Protein AF-A0A377M4Y3-F1 (afdb_monomer_lite)

InterPro domains:
  IPR000322 Glycoside hydrolase family 31, TIM barrel domain [PF01055] (1-47)
  IPR017853 Glycoside hydrolase superfamily [SSF51445] (1-49)

pLDDT: mean 77.73, std 20.53, range [38.38, 97.12]

Structure (mmCIF, N/CA/C/O backbone):
data_AF-A0A377M4Y3-F1
#
_entry.id   AF-A0A377M4Y3-F1
#
loop_
_atom_site.group_PDB
_atom_site.id
_atom_site.type_symbol
_atom_site.label_atom_id
_atom_site.label_alt_id
_atom_site.label_comp_id
_atom_site.label_asym_id
_atom_site.label_entity_id
_atom_site.label_seq_id
_atom_site.pdbx_PDB_ins_code
_atom_site.Cartn_x
_atom_site.Cartn_y
_atom_site.Cartn_z
_atom_site.occupancy
_atom_site.B_iso_or_equiv
_atom_site.auth_seq_id
_atom_site.auth_comp_id
_atom_site.auth_asym_id
_atom_site.auth_atom_id
_atom_site.pdbx_PDB_model_num
ATOM 1 N N . MET A 1 1 ? 9.135 2.559 -3.687 1.00 86.88 1 MET A N 1
ATOM 2 C CA . MET A 1 1 ? 9.611 1.189 -3.981 1.00 86.88 1 MET A CA 1
ATOM 3 C C . MET A 1 1 ? 9.899 0.974 -5.468 1.00 86.88 1 MET A C 1
ATOM 5 O O . MET A 1 1 ? 10.963 0.460 -5.783 1.00 86.88 1 MET A O 1
ATOM 9 N N . SER A 1 2 ? 9.039 1.426 -6.387 1.00 92.00 2 SER A N 1
ATOM 10 C CA . SER A 1 2 ? 9.187 1.153 -7.829 1.00 92.00 2 SER A CA 1
ATOM 11 C C . SER A 1 2 ? 10.472 1.690 -8.477 1.00 92.00 2 SER A C 1
ATOM 13 O O . SER A 1 2 ? 11.086 0.987 -9.270 1.00 92.00 2 SER A O 1
ATOM 15 N N . LEU A 1 3 ? 10.943 2.885 -8.092 1.00 94.38 3 LEU A N 1
ATOM 16 C CA . LEU A 1 3 ? 12.201 3.459 -8.609 1.00 94.38 3 LEU A CA 1
ATOM 17 C C . LEU A 1 3 ? 13.470 2.740 -8.114 1.00 94.38 3 LEU A C 1
ATOM 19 O O . LEU A 1 3 ? 14.562 3.018 -8.594 1.00 94.38 3 LEU A O 1
ATOM 23 N N . SER A 1 4 ? 13.331 1.811 -7.167 1.00 96.12 4 SER A N 1
ATOM 24 C CA . SER A 1 4 ? 14.429 1.019 -6.602 1.00 96.12 4 SER A CA 1
ATOM 25 C C . SER A 1 4 ? 14.444 -0.420 -7.138 1.00 96.12 4 SER A C 1
ATOM 27 O O . SER A 1 4 ? 15.065 -1.288 -6.536 1.00 96.12 4 SER A O 1
ATOM 29 N N . GLY A 1 5 ? 13.724 -0.700 -8.232 1.00 95.12 5 GLY A N 1
ATOM 30 C CA . GLY A 1 5 ? 13.652 -2.030 -8.853 1.00 95.12 5 GLY A CA 1
ATOM 31 C C . GLY A 1 5 ? 12.603 -2.976 -8.255 1.00 95.12 5 GLY A C 1
ATOM 32 O O . GLY A 1 5 ? 12.484 -4.116 -8.698 1.00 95.12 5 GLY A O 1
ATOM 33 N N . LEU A 1 6 ? 11.802 -2.525 -7.283 1.00 94.00 6 LEU A N 1
ATOM 34 C CA . LEU A 1 6 ? 10.732 -3.325 -6.678 1.00 94.00 6 LEU A CA 1
ATOM 35 C C . LEU A 1 6 ? 9.401 -3.045 -7.386 1.00 94.00 6 LEU A C 1
ATOM 37 O O . LEU A 1 6 ? 8.692 -2.099 -7.045 1.00 94.00 6 LEU A O 1
ATOM 41 N N . PHE A 1 7 ? 9.085 -3.860 -8.393 1.00 91.62 7 PHE A N 1
ATOM 42 C CA . PHE A 1 7 ? 7.973 -3.624 -9.323 1.00 91.62 7 PHE A CA 1
ATOM 43 C C . PHE A 1 7 ? 6.626 -4.209 -8.871 1.00 91.62 7 PHE A C 1
ATOM 45 O O . PHE A 1 7 ? 5.584 -3.672 -9.231 1.00 91.62 7 PHE A O 1
ATOM 52 N N . ASN A 1 8 ? 6.623 -5.279 -8.070 1.00 95.06 8 ASN A N 1
ATOM 53 C CA . ASN A 1 8 ? 5.396 -5.938 -7.610 1.00 95.06 8 ASN A CA 1
ATOM 54 C C . ASN A 1 8 ? 5.022 -5.505 -6.182 1.00 95.06 8 ASN A C 1
ATOM 56 O O . ASN A 1 8 ? 5.127 -6.276 -5.227 1.00 95.06 8 ASN A O 1
ATOM 60 N N . VAL A 1 9 ? 4.661 -4.231 -6.031 1.00 94.88 9 VAL A N 1
ATOM 61 C CA . VAL A 1 9 ? 4.398 -3.596 -4.732 1.00 94.88 9 VAL A CA 1
ATOM 62 C C . VAL A 1 9 ? 2.968 -3.076 -4.625 1.00 94.88 9 VAL A C 1
ATOM 64 O O . VAL A 1 9 ? 2.349 -2.698 -5.618 1.00 94.88 9 VAL A O 1
ATOM 67 N N . GLY A 1 10 ? 2.461 -3.053 -3.395 1.00 93.62 10 GLY A N 1
ATOM 68 C CA . GLY A 1 10 ? 1.125 -2.594 -3.021 1.00 93.62 10 GLY A CA 1
ATOM 69 C C . GLY A 1 10 ? 1.017 -2.461 -1.502 1.00 93.62 10 GLY A C 1
ATOM 70 O O . GLY A 1 10 ? 1.963 -2.803 -0.790 1.00 93.62 10 GLY A O 1
ATOM 71 N N . HIS A 1 11 ? -0.115 -1.954 -1.018 1.00 93.12 11 HIS A N 1
ATOM 72 C CA . HIS A 1 11 ? -0.423 -1.814 0.410 1.00 93.12 11 HIS A CA 1
ATOM 73 C C . HIS A 1 11 ? -1.758 -2.497 0.734 1.00 93.12 11 HIS A C 1
ATOM 75 O O . HIS A 1 11 ? -2.516 -2.821 -0.182 1.00 93.12 11 HIS A O 1
ATOM 81 N N . ASP A 1 12 ? -2.045 -2.684 2.024 1.00 94.06 12 ASP A N 1
ATOM 82 C CA . ASP A 1 12 ? -3.312 -3.253 2.486 1.00 94.06 12 ASP A CA 1
ATOM 83 C C . ASP A 1 12 ? -4.460 -2.261 2.262 1.00 94.06 12 ASP A C 1
ATOM 85 O O . ASP A 1 12 ? -4.635 -1.279 2.991 1.00 94.06 12 ASP A O 1
ATOM 89 N N . VAL A 1 13 ? -5.245 -2.521 1.221 1.00 93.06 13 VAL A N 1
ATOM 90 C CA . VAL A 1 13 ? -6.450 -1.768 0.874 1.00 93.06 13 VAL A CA 1
ATOM 91 C C . VAL A 1 13 ? -7.488 -2.009 1.965 1.00 93.06 13 VAL A C 1
ATOM 93 O O . VAL A 1 13 ? -7.805 -3.152 2.280 1.00 93.06 13 VAL A O 1
ATOM 96 N N . GLY A 1 14 ? -8.030 -0.944 2.547 1.00 90.88 14 GLY A N 1
ATOM 97 C CA . GLY A 1 14 ? -8.908 -1.064 3.721 1.00 90.88 14 GLY A CA 1
ATOM 98 C C . GLY A 1 14 ? -8.190 -0.846 5.050 1.00 90.88 14 GLY A C 1
ATOM 99 O O . GLY A 1 14 ? -8.865 -0.634 6.055 1.00 90.88 14 GLY A O 1
ATOM 100 N N . GLY A 1 15 ? -6.853 -0.755 5.037 1.00 90.12 15 GLY A N 1
ATOM 101 C CA . GLY A 1 15 ? -6.049 -0.523 6.230 1.00 90.12 15 GLY A CA 1
ATOM 102 C C . GLY A 1 15 ? -5.901 -1.796 7.059 1.00 90.12 15 GLY A C 1
ATOM 103 O O . GLY A 1 15 ? -6.779 -2.652 7.090 1.00 90.12 15 GLY A O 1
ATOM 104 N N . PHE A 1 16 ? -4.761 -1.923 7.731 1.00 88.12 16 PHE A N 1
ATOM 105 C CA . PHE A 1 16 ? -4.400 -3.153 8.434 1.00 88.12 16 PHE A CA 1
ATOM 106 C C . PHE A 1 16 ? -4.980 -3.237 9.854 1.00 88.12 16 PHE A C 1
ATOM 108 O O . PHE A 1 16 ? -5.415 -4.300 10.287 1.00 88.12 16 PHE A O 1
ATOM 115 N N . SER A 1 17 ? -4.988 -2.129 10.597 1.00 84.69 17 SER A N 1
ATOM 116 C CA . SER A 1 17 ? -5.337 -2.090 12.023 1.00 84.69 17 SER A CA 1
ATOM 117 C C . SER A 1 17 ? -6.226 -0.901 12.365 1.00 84.69 17 SER A C 1
ATOM 119 O O . SER A 1 17 ? -6.109 0.151 11.740 1.00 84.69 17 SER A O 1
ATOM 121 N N . GLY A 1 18 ? -7.010 -1.035 13.436 1.00 83.88 18 GLY A N 1
ATOM 122 C CA . GLY A 1 18 ? -7.907 0.009 13.928 1.00 83.88 18 GLY A CA 1
ATOM 123 C C . GLY A 1 18 ? -9.370 -0.315 13.650 1.00 83.88 18 GLY A C 1
ATOM 124 O O . GLY A 1 18 ? -9.732 -1.477 13.451 1.00 83.88 18 GLY A O 1
ATOM 125 N N . ASP A 1 19 ? -10.211 0.712 13.691 1.00 82.75 19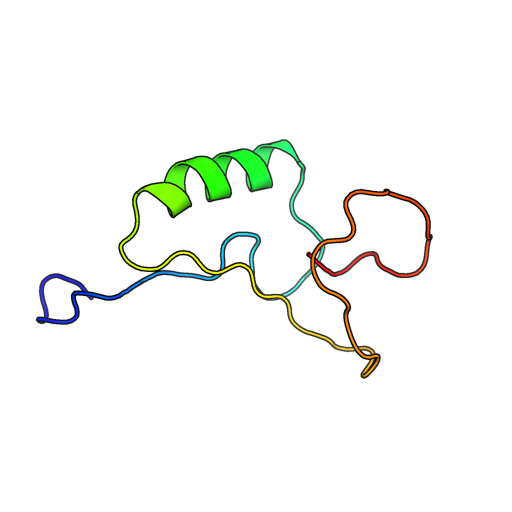 ASP A N 1
ATOM 126 C CA . ASP A 1 19 ? -11.619 0.584 13.325 1.00 82.75 19 ASP A CA 1
ATOM 127 C C . ASP A 1 19 ? -11.775 0.539 11.801 1.00 82.75 19 ASP A C 1
ATOM 129 O O . ASP A 1 19 ? -10.916 1.019 11.057 1.00 82.75 19 ASP A O 1
ATOM 133 N N . LYS A 1 20 ? -12.879 -0.048 11.326 1.00 81.00 20 LYS A N 1
ATOM 134 C CA . LYS A 1 20 ? -13.191 -0.085 9.892 1.00 81.00 20 LYS A CA 1
ATOM 135 C C . LYS A 1 20 ? -13.246 1.342 9.325 1.00 81.00 20 LYS A C 1
ATOM 137 O O . LYS A 1 20 ? -13.914 2.185 9.928 1.00 81.00 20 LYS A O 1
ATOM 142 N N . PRO A 1 21 ? -12.605 1.620 8.174 1.00 85.62 21 PRO A N 1
ATOM 143 C CA . PRO A 1 21 ? -12.789 2.886 7.495 1.00 85.62 21 PRO A CA 1
ATOM 144 C C . PRO A 1 21 ? -14.244 3.018 7.042 1.00 85.62 21 PRO A C 1
ATOM 146 O O . PRO A 1 21 ? -14.932 2.029 6.768 1.00 85.62 21 PRO A O 1
ATOM 149 N N . ASP A 1 22 ? -14.705 4.262 6.954 1.00 89.56 22 ASP A N 1
ATOM 150 C CA . ASP A 1 22 ? -16.023 4.554 6.408 1.00 89.56 22 ASP A CA 1
ATOM 151 C C . ASP A 1 22 ? -16.152 4.050 4.957 1.0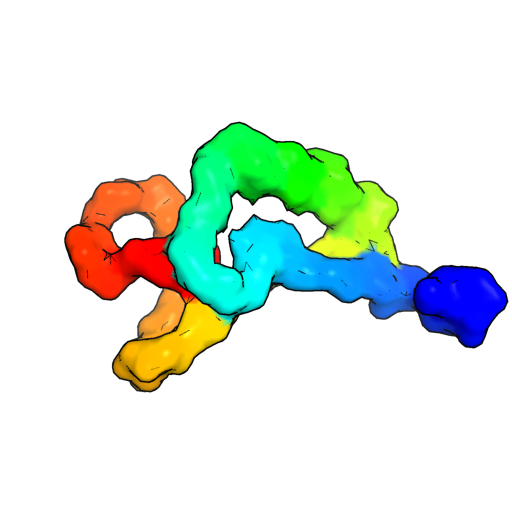0 89.56 22 ASP A C 1
ATOM 153 O O . ASP A 1 22 ? -15.157 3.913 4.234 1.00 89.56 22 ASP A O 1
ATOM 157 N N . ALA A 1 23 ? -17.383 3.783 4.519 1.00 89.50 23 ALA A N 1
ATOM 158 C CA . ALA A 1 23 ? -17.663 3.246 3.192 1.00 89.50 23 ALA A CA 1
ATOM 159 C C . ALA A 1 23 ? -17.081 4.127 2.074 1.00 89.50 23 ALA A C 1
ATOM 161 O O . ALA A 1 23 ? -16.536 3.597 1.103 1.00 89.50 23 ALA A O 1
ATOM 162 N N . GLU A 1 24 ? -17.131 5.457 2.218 1.00 95.69 24 GLU A N 1
ATOM 163 C CA . GLU A 1 24 ? -16.549 6.375 1.235 1.00 95.69 24 GLU A CA 1
ATOM 164 C C . GLU A 1 24 ? -15.024 6.213 1.144 1.00 95.69 24 GLU A C 1
ATOM 166 O O . GLU A 1 24 ? -14.460 6.097 0.051 1.00 95.69 24 GLU A O 1
ATOM 171 N N . LEU A 1 25 ? -14.350 6.168 2.296 1.00 92.12 25 LEU A N 1
ATOM 172 C CA . LEU A 1 25 ? -12.899 6.012 2.366 1.00 92.12 25 LEU A CA 1
ATOM 173 C C . LEU A 1 25 ? -12.461 4.659 1.795 1.00 92.12 25 LEU A C 1
ATOM 175 O O . LEU A 1 25 ? -11.493 4.590 1.035 1.00 92.12 25 LEU A O 1
ATOM 179 N N . PHE A 1 26 ? -13.207 3.597 2.094 1.00 92.62 26 PHE A N 1
ATOM 180 C CA . PHE A 1 26 ? -12.939 2.271 1.557 1.00 92.62 26 PHE A CA 1
ATOM 181 C C . PHE A 1 26 ? -13.061 2.231 0.028 1.00 92.62 26 PHE A C 1
ATOM 183 O O . PHE A 1 26 ? -12.158 1.735 -0.648 1.00 92.62 26 PHE A O 1
ATOM 190 N N . VAL A 1 27 ? -14.126 2.808 -0.541 1.00 94.81 27 VAL A 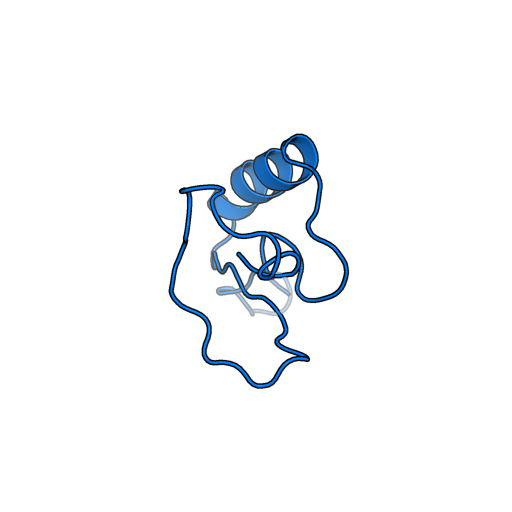N 1
ATOM 191 C CA . VAL A 1 27 ? -14.311 2.869 -2.001 1.00 94.81 27 VAL A CA 1
ATOM 192 C C . VAL A 1 27 ? -13.166 3.627 -2.671 1.00 94.81 27 VAL A C 1
ATOM 194 O O . VAL A 1 27 ? -12.635 3.156 -3.677 1.00 94.81 27 VAL A O 1
ATOM 197 N N . ARG A 1 28 ? -12.719 4.747 -2.092 1.00 96.69 28 ARG A N 1
ATOM 198 C CA . ARG A 1 28 ? -11.561 5.504 -2.600 1.00 96.69 28 ARG A CA 1
ATOM 199 C C . ARG A 1 28 ? -10.284 4.658 -2.602 1.00 96.69 28 ARG A C 1
ATOM 201 O O . ARG A 1 28 ? -9.511 4.703 -3.558 1.00 96.69 28 ARG A O 1
ATOM 208 N N . TRP A 1 29 ? -10.062 3.857 -1.562 1.00 95.94 29 TRP A N 1
ATOM 209 C CA . TRP A 1 29 ? -8.912 2.955 -1.490 1.00 95.94 29 TRP A CA 1
ATOM 210 C C . TRP A 1 29 ? -8.979 1.826 -2.514 1.00 95.94 29 TRP A C 1
ATOM 212 O O . TRP A 1 29 ? -7.961 1.533 -3.134 1.00 95.94 29 TRP A O 1
ATOM 222 N N . VAL A 1 30 ? -10.155 1.246 -2.765 1.00 96.00 30 VAL A N 1
ATOM 223 C CA . VAL A 1 30 ? -10.344 0.235 -3.819 1.00 96.00 30 VAL A CA 1
ATOM 224 C C . VAL A 1 30 ? -10.085 0.830 -5.204 1.00 96.00 30 VAL A C 1
ATOM 226 O O . VAL A 1 30 ? -9.329 0.254 -5.988 1.00 96.00 30 VAL A O 1
ATOM 229 N N . GLN A 1 31 ? -10.659 2.003 -5.486 1.00 97.12 31 GLN A N 1
ATOM 230 C CA . GLN A 1 31 ? -10.480 2.720 -6.754 1.00 97.12 31 GLN A CA 1
ATOM 231 C C . GLN A 1 31 ? -9.011 3.048 -7.035 1.00 97.12 31 GLN A C 1
ATOM 233 O O . GLN A 1 31 ? -8.561 2.946 -8.171 1.00 97.12 31 GLN A O 1
ATOM 238 N N . ASN A 1 32 ? -8.247 3.415 -6.008 1.00 96.62 32 ASN A N 1
ATOM 239 C CA . ASN A 1 32 ? -6.807 3.617 -6.133 1.00 96.62 32 ASN A CA 1
ATOM 240 C C . ASN A 1 32 ? -6.049 2.280 -6.241 1.00 96.62 32 ASN A C 1
ATOM 242 O O . ASN A 1 32 ? -5.143 2.118 -7.058 1.00 96.62 32 ASN A O 1
ATOM 246 N N . GLY A 1 33 ? -6.422 1.300 -5.419 1.00 95.06 33 GLY A N 1
ATOM 247 C CA . GLY A 1 33 ? -5.757 0.008 -5.293 1.00 95.06 33 GLY A CA 1
ATOM 248 C C . GLY A 1 33 ? -5.760 -0.803 -6.584 1.00 95.06 33 GLY A C 1
ATOM 249 O O . GLY A 1 33 ? -4.745 -1.414 -6.898 1.00 95.06 33 GLY A O 1
ATOM 250 N N . VAL A 1 34 ? -6.849 -0.777 -7.364 1.00 95.81 34 VAL A N 1
ATOM 251 C CA . VAL A 1 34 ? -6.959 -1.542 -8.626 1.00 95.81 34 VAL A CA 1
ATOM 252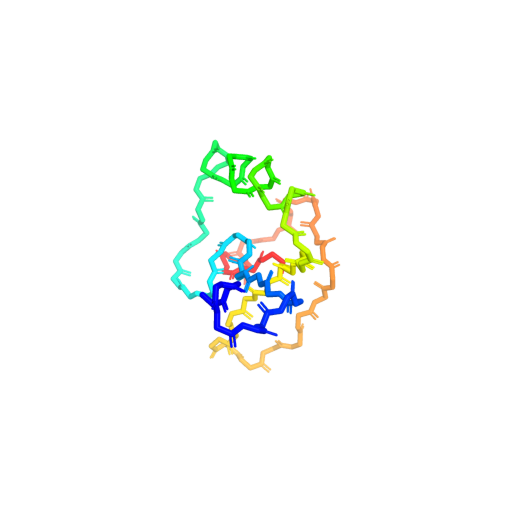 C C . VAL A 1 34 ? -5.891 -1.158 -9.658 1.00 95.81 34 VAL A C 1
ATOM 254 O O . VAL A 1 34 ? -5.560 -1.951 -10.532 1.00 95.81 34 VAL A O 1
ATOM 257 N N . MET A 1 35 ? -5.313 0.039 -9.532 1.00 96.81 35 MET A N 1
ATOM 258 C CA . MET A 1 35 ? -4.251 0.529 -10.411 1.00 96.81 35 MET A CA 1
ATOM 259 C C . MET A 1 35 ? -2.839 0.157 -9.923 1.00 96.81 35 MET A C 1
ATOM 261 O O . MET A 1 35 ? -1.859 0.492 -10.588 1.00 96.81 35 MET A O 1
ATOM 265 N N . HIS A 1 36 ? -2.703 -0.514 -8.773 1.00 94.88 36 HIS A N 1
ATOM 266 C CA . HIS A 1 36 ? -1.411 -0.935 -8.228 1.00 94.88 36 HIS A CA 1
ATOM 267 C C . HIS A 1 36 ? -1.044 -2.361 -8.679 1.00 94.88 36 HIS A C 1
ATOM 269 O O . HIS A 1 36 ? -1.922 -3.218 -8.758 1.00 94.88 36 HIS A O 1
ATOM 275 N N . PRO A 1 37 ? 0.254 -2.663 -8.904 1.00 95.19 37 PRO A N 1
ATOM 276 C CA . PRO A 1 37 ? 0.712 -3.996 -9.320 1.00 95.19 37 PRO A CA 1
ATOM 277 C C . PRO A 1 37 ? 0.293 -5.128 -8.377 1.00 95.19 37 PRO A C 1
ATOM 279 O O . PRO A 1 37 ? 0.087 -6.259 -8.813 1.00 95.19 37 PRO A O 1
ATOM 282 N N . ARG A 1 38 ? 0.156 -4.819 -7.084 1.00 94.94 38 ARG A N 1
ATOM 283 C CA . ARG A 1 38 ? -0.333 -5.743 -6.067 1.00 94.94 38 ARG A CA 1
ATOM 284 C C . ARG A 1 38 ? -1.566 -5.168 -5.382 1.00 94.94 38 ARG A C 1
ATOM 286 O O . ARG A 1 38 ? -1.477 -4.158 -4.688 1.00 94.94 38 ARG A O 1
ATOM 293 N N . PHE A 1 39 ? -2.682 -5.876 -5.516 1.00 95.56 39 PHE A N 1
ATOM 294 C CA . PHE A 1 39 ? -3.921 -5.601 -4.798 1.00 95.56 39 PHE A CA 1
ATOM 295 C C . PHE A 1 39 ? -4.091 -6.607 -3.657 1.00 95.56 39 PHE A C 1
ATOM 297 O O . PHE A 1 39 ? -4.060 -7.819 -3.877 1.00 95.56 39 PHE A O 1
ATOM 304 N N . THR A 1 40 ? -4.230 -6.137 -2.421 1.00 92.69 40 THR A N 1
ATOM 305 C CA . THR A 1 40 ? -4.441 -7.004 -1.255 1.00 92.69 40 THR A CA 1
ATOM 306 C C . THR A 1 40 ? -5.328 -6.286 -0.247 1.00 92.69 40 THR A C 1
ATOM 308 O O . THR A 1 40 ? -5.108 -5.114 0.038 1.00 92.69 40 THR A O 1
ATOM 311 N N . ILE A 1 41 ? -6.329 -6.993 0.274 1.00 91.25 41 ILE A N 1
ATOM 312 C CA . ILE A 1 41 ? -7.127 -6.570 1.427 1.00 91.25 41 ILE A CA 1
ATOM 313 C C . ILE A 1 41 ? -6.715 -7.477 2.577 1.00 91.25 41 ILE A C 1
ATOM 315 O O . ILE A 1 41 ? -6.755 -8.703 2.448 1.00 91.25 41 ILE A O 1
ATOM 319 N N . HIS A 1 42 ? -6.279 -6.877 3.675 1.00 86.75 42 HIS A N 1
ATOM 320 C CA . HIS A 1 42 ? -5.812 -7.604 4.840 1.00 86.75 42 HIS A CA 1
ATOM 321 C C . HIS A 1 42 ? -6.161 -6.835 6.112 1.00 86.75 42 HIS A C 1
ATOM 323 O O . HIS A 1 42 ? -6.129 -5.609 6.122 1.00 86.75 42 HIS A O 1
ATOM 329 N N . SER A 1 43 ? -6.494 -7.566 7.176 1.00 81.62 43 SER A N 1
ATOM 330 C CA . SER A 1 43 ? -6.866 -6.995 8.469 1.00 81.62 43 SER A CA 1
ATOM 331 C C . SER A 1 43 ? -6.211 -7.760 9.608 1.00 81.62 43 SER A C 1
ATOM 333 O O . SER A 1 43 ? -6.159 -8.994 9.588 1.00 81.62 43 SER A O 1
ATOM 335 N N . TRP A 1 44 ? -5.811 -7.029 10.637 1.00 79.88 44 TRP A N 1
ATOM 336 C CA . TRP A 1 44 ? -5.316 -7.570 11.888 1.00 79.88 44 TRP A CA 1
ATOM 337 C C . TRP A 1 44 ? -6.436 -8.211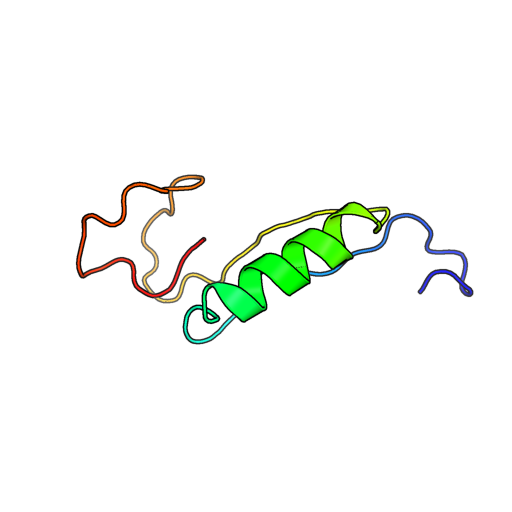 12.717 1.00 79.88 44 TRP A C 1
ATOM 339 O O . TRP A 1 44 ? -7.592 -7.781 12.702 1.00 79.88 44 TRP A O 1
ATOM 349 N N . ASN A 1 45 ? -6.084 -9.267 13.450 1.00 73.81 45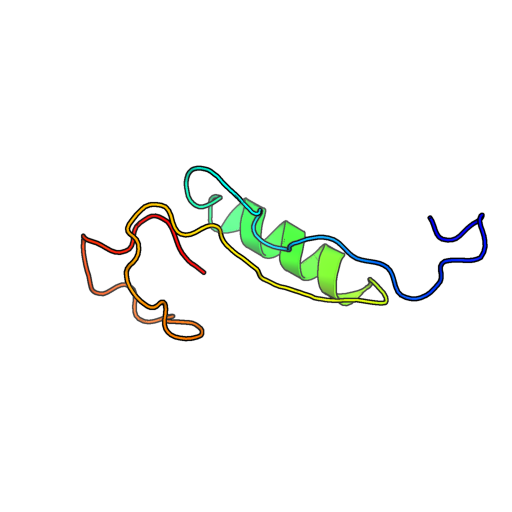 ASN A N 1
ATOM 350 C CA . ASN A 1 45 ? -7.020 -10.053 14.234 1.00 73.81 45 ASN A CA 1
ATOM 351 C C . ASN A 1 45 ? -6.627 -10.118 15.714 1.00 73.81 45 ASN A C 1
ATOM 353 O O . ASN A 1 45 ? -5.951 -11.053 16.133 1.00 73.81 45 ASN A O 1
ATOM 357 N N . ASP A 1 46 ? -7.095 -9.156 16.507 1.00 66.94 46 ASP A N 1
ATOM 358 C CA . ASP A 1 46 ? -6.816 -9.119 17.951 1.00 66.94 46 ASP A CA 1
ATOM 359 C C . ASP A 1 46 ? -7.577 -10.176 18.764 1.00 66.94 46 ASP A C 1
ATOM 361 O O . ASP A 1 46 ? -7.198 -10.483 19.890 1.00 66.94 46 ASP A O 1
ATOM 365 N N . ASP A 1 47 ? -8.670 -10.725 18.227 1.00 67.69 47 ASP A N 1
ATOM 366 C CA . ASP A 1 47 ? -9.578 -11.605 18.975 1.00 67.69 47 ASP A CA 1
ATOM 367 C C . ASP A 1 47 ? -9.246 -13.104 18.839 1.00 67.69 47 ASP A C 1
ATOM 369 O O . ASP A 1 47 ? -9.963 -13.946 19.378 1.00 67.69 47 ASP A O 1
ATOM 373 N N . HIS A 1 48 ? -8.155 -13.446 18.138 1.00 61.72 48 HIS A N 1
ATOM 374 C CA . HIS A 1 48 ? -7.699 -14.816 17.855 1.00 61.72 48 HIS A CA 1
ATOM 375 C C . HIS A 1 48 ? -8.757 -15.745 17.224 1.00 61.72 48 HIS A C 1
ATOM 377 O O . HIS A 1 48 ? -8.543 -16.956 17.128 1.00 61.72 48 HIS A O 1
ATOM 383 N N . THR A 1 49 ? -9.881 -15.213 16.736 1.00 59.53 49 THR A N 1
ATOM 384 C CA . THR A 1 49 ? -10.906 -16.006 16.051 1.00 59.53 49 THR A CA 1
ATOM 385 C C . THR A 1 49 ? -10.617 -16.093 14.556 1.00 59.53 49 THR A C 1
ATOM 387 O O . THR A 1 49 ? -10.148 -15.140 13.938 1.00 59.53 49 THR A O 1
ATOM 390 N N . VAL A 1 50 ? -10.864 -17.248 13.937 1.00 52.88 50 VAL A N 1
ATOM 391 C CA . VAL A 1 50 ? -10.576 -17.429 12.506 1.00 52.88 50 VAL A CA 1
ATOM 392 C C . VAL A 1 50 ? -11.505 -16.534 11.681 1.00 52.88 50 VAL A C 1
ATOM 394 O O . VAL A 1 50 ? -12.729 -16.653 11.777 1.00 52.88 50 VAL A O 1
ATOM 397 N N . LYS A 1 51 ? -10.939 -15.645 10.857 1.00 54.38 51 LYS A N 1
ATOM 398 C CA . LYS A 1 51 ? -11.719 -14.770 9.970 1.00 54.38 51 LYS A CA 1
ATOM 399 C C . LYS A 1 51 ? -12.077 -15.500 8.673 1.00 54.38 51 LYS A C 1
ATOM 401 O O . LYS A 1 51 ? -11.238 -16.193 8.101 1.00 54.38 51 LYS A O 1
ATOM 406 N N . ARG A 1 52 ? -13.328 -15.368 8.215 1.00 48.91 52 ARG A N 1
ATOM 407 C CA . ARG A 1 52 ? -13.772 -15.862 6.898 1.00 48.91 52 ARG A CA 1
ATOM 408 C C . ARG A 1 52 ? -13.629 -14.761 5.852 1.00 48.91 52 ARG A C 1
ATOM 410 O O . ARG A 1 52 ? -13.812 -13.594 6.176 1.00 48.91 52 ARG A O 1
ATOM 417 N N . ALA A 1 53 ? -13.325 -15.158 4.618 1.00 43.44 53 ALA A N 1
ATOM 418 C CA . ALA A 1 53 ? -13.216 -14.251 3.482 1.00 43.44 53 ALA A CA 1
ATOM 419 C C . ALA A 1 53 ? -14.541 -13.512 3.234 1.00 43.44 53 ALA A C 1
ATOM 421 O O . ALA A 1 53 ? -15.579 -14.163 3.125 1.00 43.44 53 ALA A O 1
ATOM 422 N N . VAL A 1 54 ? -14.462 -12.180 3.136 1.00 50.16 54 VAL A N 1
ATOM 423 C CA . VAL A 1 54 ? -15.463 -11.247 2.595 1.00 50.16 54 VAL A CA 1
ATOM 424 C C . VAL A 1 54 ? -16.905 -11.585 2.993 1.00 50.16 54 VAL A C 1
ATOM 426 O O . VAL A 1 54 ? -17.661 -12.190 2.234 1.00 50.16 54 VAL A O 1
ATOM 429 N N . ASP A 1 55 ? -17.316 -11.137 4.180 1.00 48.56 55 ASP A N 1
ATOM 430 C CA . ASP A 1 55 ? -18.736 -11.077 4.534 1.00 48.56 55 ASP A CA 1
ATOM 431 C C . ASP A 1 55 ? -19.322 -9.704 4.173 1.00 48.56 55 ASP A C 1
ATOM 433 O O . ASP A 1 55 ? -19.200 -8.730 4.913 1.00 48.56 55 ASP A O 1
ATOM 437 N N . VAL A 1 56 ? -19.993 -9.635 3.023 1.00 48.41 56 VAL A N 1
ATOM 438 C CA . VAL A 1 56 ? -20.769 -8.463 2.572 1.00 48.41 56 VAL A CA 1
ATOM 439 C C . VAL A 1 56 ? -22.148 -8.363 3.249 1.00 48.41 56 VAL A C 1
ATOM 441 O O . VAL A 1 56 ? -22.909 -7.446 2.952 1.00 48.41 56 VAL A O 1
ATOM 444 N N . SER A 1 57 ? -22.516 -9.291 4.144 1.00 43.66 57 SER A N 1
ATOM 445 C CA . SER A 1 57 ? -23.910 -9.452 4.589 1.00 43.66 57 SER A CA 1
ATOM 446 C C . SER A 1 57 ? -24.354 -8.565 5.757 1.00 43.66 57 SER A C 1
ATOM 448 O O . SER A 1 57 ? -25.539 -8.580 6.101 1.00 43.66 57 SER A O 1
ATOM 450 N N . GLY A 1 58 ? -23.454 -7.787 6.369 1.00 47.50 58 GLY A N 1
ATOM 451 C CA . GLY A 1 58 ? -23.804 -6.780 7.381 1.00 47.50 58 GLY A CA 1
ATOM 452 C C . GLY A 1 58 ? -24.540 -7.314 8.622 1.00 47.50 58 GLY A C 1
ATOM 453 O O . GLY A 1 58 ? -25.147 -6.533 9.352 1.00 47.50 58 GLY A O 1
ATOM 454 N N . ARG A 1 59 ? -24.524 -8.629 8.886 1.00 40.53 59 ARG A N 1
ATOM 455 C CA . ARG A 1 59 ? -25.344 -9.267 9.930 1.00 40.53 59 ARG A CA 1
ATOM 456 C C . ARG A 1 59 ? -24.509 -10.000 10.979 1.00 40.53 59 ARG A C 1
ATOM 458 O O . ARG A 1 59 ? -24.597 -11.217 11.082 1.00 40.53 59 ARG A O 1
ATOM 465 N N . HIS A 1 60 ? -23.764 -9.266 11.812 1.00 38.38 60 HIS A N 1
ATOM 466 C CA . HIS A 1 60 ? -23.497 -9.643 13.216 1.00 38.38 60 HIS A CA 1
ATOM 467 C C . HIS A 1 60 ? -22.787 -8.518 14.001 1.00 38.38 60 HIS A C 1
ATOM 469 O O . HIS A 1 60 ? -21.784 -7.988 13.524 1.00 38.38 60 HIS A O 1
ATOM 475 N N . PRO A 1 61 ? -23.201 -8.209 15.247 1.00 38.69 61 PRO A N 1
ATOM 476 C CA . PRO A 1 61 ? -22.633 -7.112 16.041 1.00 38.69 61 PRO A CA 1
ATOM 477 C C . PRO A 1 61 ? -21.240 -7.397 16.639 1.00 38.69 61 PRO A C 1
ATOM 479 O O . PRO A 1 61 ? -20.725 -6.579 17.392 1.00 38.69 61 PRO A O 1
ATOM 482 N N . ARG A 1 62 ? -20.610 -8.543 16.331 1.00 40.97 62 ARG A N 1
ATOM 483 C CA . ARG A 1 62 ? -19.308 -8.953 16.903 1.00 40.97 62 ARG A CA 1
ATOM 484 C C . ARG A 1 62 ? -18.144 -9.019 15.906 1.00 40.97 62 ARG A C 1
ATOM 486 O O . ARG A 1 62 ? -17.088 -9.523 16.256 1.00 40.97 62 ARG A O 1
ATOM 493 N N . TYR A 1 63 ? -18.309 -8.486 14.694 1.00 44.44 63 TYR A N 1
ATOM 494 C CA . TYR A 1 63 ? -17.270 -8.485 13.651 1.00 44.44 63 TYR A CA 1
ATOM 495 C C . TYR A 1 63 ? -16.950 -7.065 13.161 1.00 44.44 63 TYR A C 1
ATOM 497 O O . TYR A 1 63 ? -16.900 -6.782 11.962 1.00 44.44 63 TYR A O 1
ATOM 505 N N . SER A 1 64 ? -16.762 -6.126 14.089 1.00 46.78 64 SER A N 1
ATOM 506 C CA . SER A 1 64 ? -16.548 -4.706 13.777 1.00 46.78 64 SER A CA 1
ATOM 507 C C . SER A 1 64 ? -15.145 -4.364 13.255 1.00 46.78 64 SER A C 1
ATOM 509 O O . SER A 1 64 ? -14.931 -3.218 12.886 1.00 46.78 64 SER A O 1
ATOM 511 N N . ARG A 1 65 ? -14.211 -5.324 13.145 1.00 50.50 65 ARG A N 1
ATOM 512 C CA . ARG A 1 65 ? -12.794 -5.055 12.795 1.00 50.50 65 ARG A CA 1
ATOM 513 C C . ARG A 1 65 ? -12.265 -5.657 11.488 1.00 50.50 65 ARG A C 1
ATOM 515 O O . ARG A 1 65 ? -11.067 -5.635 11.254 1.00 50.50 65 ARG A O 1
ATOM 522 N N . CYS A 1 66 ? -13.120 -6.251 10.657 1.00 49.56 66 CYS A N 1
ATOM 523 C CA . CYS A 1 66 ? -12.659 -7.148 9.589 1.00 49.56 66 CYS A CA 1
ATOM 524 C C . CYS A 1 66 ? -13.289 -6.851 8.231 1.00 49.56 66 CYS A C 1
ATOM 526 O O . CYS A 1 66 ? -14.522 -6.778 8.145 1.00 49.56 66 CYS A O 1
ATOM 528 N N . TYR A 1 67 ? -12.438 -6.740 7.213 1.00 52.25 67 TYR A N 1
ATOM 529 C CA . TYR A 1 67 ? -12.764 -7.033 5.816 1.00 52.25 67 TYR A CA 1
ATOM 530 C C . TYR A 1 67 ? -12.452 -8.499 5.505 1.00 52.25 67 TYR A C 1
ATOM 532 O O . TYR A 1 67 ? -11.545 -9.048 6.173 1.00 52.25 67 TYR A O 1
#

Radius of gyration: 13.83 Å; chains: 1; bounding box: 40×24×29 Å

Sequence (67 aa):
MSLSGLFNVGHDVGGFSGDKPDAELFVRWVQNGVMHPRFTIHSWNDDHTVKRAVDVSGRHPRYSRCY

Foldseek 3Di:
DVVVVPQQDDDAQQDADDFGDDPVSSVVSVVVQVPHNDHHHYYDDPPPDDDDPDDPPPDDPPPGTGD

Organism: Enterobacter cloacae (NCBI:txid550)

Secondary structure (DSSP, 8-state):
-GGGT--S---BTT-SSSSPPPHHHHHHHHHHHTTSS--B-----TT-PPPPS---S---TT-TT--